Protein AF-A0A699WBD3-F1 (afdb_monomer)

Secondary structure (DSSP, 8-state):
-------------GGG--S-TTSPPPPHHHHHHHHHHHHHHHHHHHHS-SSHHHHTTSHHHHHHHHHHHHHHHHTT-----PPPTTS------------SSTT---

Foldseek 3Di:
DDDDPPPPPVDDPPVPDDDDPPDDDDDPVNVVVVVVVVVVVVVQVVQWDPDPVSLVVDPVSVVVVVVVVVVCVVVVVDDDDDDDPPDDDDDDDDGTGDQPDPVRDD

Organism: Tanacetum cinerariifolium (NCBI:txid118510)

Mean predicted aligned error: 12.37 Å

Radius of gyration: 28.91 Å; Cα contacts (8 Å, |Δi|>4): 32; chains: 1; bounding box: 60×39×88 Å

pLDDT: mean 83.25, std 12.83, range [40.72, 95.62]

Solvent-accessible surface area (backbone atoms only — not comparable to full-atom values): 7164 Å² total; per-residue (Å²): 136,85,85,82,78,80,74,81,66,90,70,75,61,75,90,73,56,88,71,65,90,85,59,78,89,76,52,73,64,57,54,48,52,53,49,53,49,54,51,51,54,54,49,49,66,69,71,42,42,93,42,74,69,58,29,68,74,37,67,72,47,42,51,51,52,50,52,54,52,50,48,35,51,76,68,67,76,56,81,97,68,80,84,66,80,99,56,89,79,82,81,82,81,89,81,64,72,77,67,78,45,98,85,65,46,116

Sequence (106 aa):
MPHHNSKWTKDHPMNNIIGQLYRPVSTQLQLHEQALFCYYDAFLTSVEPKTYKEALTQSCWIEAIQEELNEFERLEVWELIPRPDQVMVITLKWIYKVKLDELGGI

Structure (mmCIF, N/CA/C/O backbone):
data_AF-A0A699WBD3-F1
#
_entry.id   AF-A0A699WBD3-F1
#
loop_
_atom_site.group_PDB
_atom_site.id
_atom_site.type_symbol
_atom_site.label_atom_id
_atom_site.label_alt_id
_atom_site.label_comp_id
_atom_site.label_asym_id
_atom_site.label_entity_id
_atom_site.label_seq_id
_atom_site.pdbx_PDB_ins_code
_atom_site.Cartn_x
_atom_site.Cartn_y
_atom_site.Cartn_z
_atom_site.occupancy
_atom_site.B_iso_or_equiv
_atom_site.auth_seq_id
_atom_site.auth_comp_id
_atom_site.auth_asym_id
_atom_site.auth_atom_id
_atom_site.pdbx_PDB_model_num
ATOM 1 N N . MET A 1 1 ? 39.430 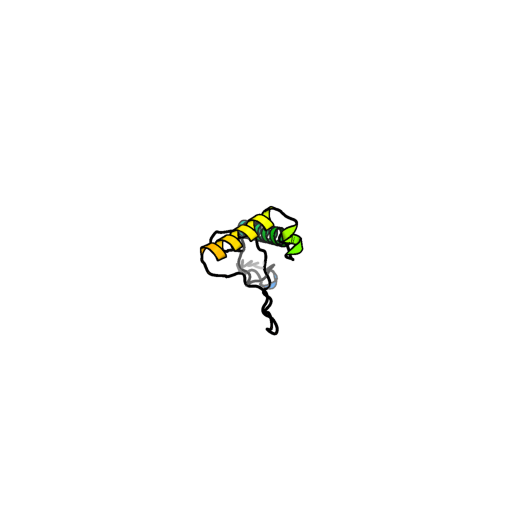-31.897 -67.600 1.00 40.72 1 MET A N 1
ATOM 2 C CA . MET A 1 1 ? 38.894 -30.622 -67.080 1.00 40.72 1 MET A CA 1
ATOM 3 C C . MET A 1 1 ? 37.597 -30.931 -66.337 1.00 40.72 1 MET A C 1
ATOM 5 O O . MET A 1 1 ? 36.636 -31.281 -67.011 1.00 40.72 1 MET A O 1
ATOM 9 N N . PRO A 1 2 ? 37.552 -30.935 -64.993 1.00 43.78 2 PRO A N 1
ATOM 10 C CA . PRO A 1 2 ? 36.311 -31.189 -64.272 1.00 43.78 2 PRO A CA 1
ATOM 11 C C . PRO A 1 2 ? 35.539 -29.877 -64.086 1.00 43.78 2 PRO A C 1
ATOM 13 O O . PRO A 1 2 ? 36.056 -28.907 -63.535 1.00 43.78 2 PRO A O 1
ATO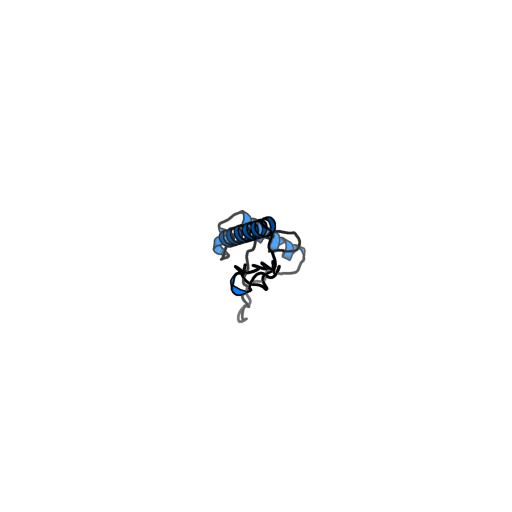M 16 N N . HIS A 1 3 ? 34.301 -29.845 -64.574 1.00 51.41 3 HIS A N 1
ATOM 17 C CA . HIS A 1 3 ? 33.386 -28.721 -64.404 1.00 51.41 3 HIS A CA 1
ATOM 18 C C . HIS A 1 3 ? 32.891 -28.665 -62.954 1.00 51.41 3 HIS A C 1
ATOM 20 O O . HIS A 1 3 ? 32.076 -29.486 -62.535 1.00 51.41 3 HIS A O 1
ATOM 26 N N . HIS A 1 4 ? 33.373 -27.689 -62.185 1.00 53.78 4 HIS A N 1
ATOM 27 C CA . HIS A 1 4 ? 32.891 -27.427 -60.833 1.00 53.78 4 HIS A CA 1
ATOM 28 C C . HIS A 1 4 ? 31.630 -26.552 -60.905 1.00 53.78 4 HIS A C 1
ATOM 30 O O . HIS A 1 4 ? 31.699 -25.327 -60.896 1.00 53.78 4 HIS A O 1
ATOM 36 N N . ASN A 1 5 ? 30.461 -27.183 -61.011 1.00 53.62 5 ASN A N 1
ATOM 37 C CA . ASN A 1 5 ? 29.175 -26.497 -60.877 1.00 53.62 5 ASN A CA 1
ATOM 38 C C . ASN A 1 5 ? 28.912 -26.219 -59.389 1.00 53.62 5 ASN A C 1
ATOM 40 O O . ASN A 1 5 ? 28.271 -27.024 -58.710 1.00 53.62 5 ASN A O 1
ATOM 44 N N . SER A 1 6 ? 29.390 -25.088 -58.863 1.00 58.84 6 SER A N 1
ATOM 45 C CA . SER A 1 6 ? 28.909 -24.578 -57.573 1.00 58.84 6 SER A CA 1
ATOM 46 C C . SER A 1 6 ? 27.501 -24.012 -57.761 1.00 58.84 6 SER A C 1
ATOM 48 O O . SER A 1 6 ? 27.279 -22.821 -57.970 1.00 58.84 6 SER A O 1
ATOM 50 N N . LYS A 1 7 ? 26.512 -24.909 -57.722 1.00 57.09 7 LYS A N 1
ATOM 51 C CA . LYS A 1 7 ? 25.117 -24.522 -57.537 1.00 57.09 7 LYS A CA 1
ATOM 52 C C . LYS A 1 7 ? 25.023 -23.864 -56.165 1.00 57.09 7 LYS A C 1
ATOM 54 O O . LYS A 1 7 ? 25.085 -24.549 -55.151 1.00 57.09 7 LYS A O 1
ATOM 59 N N . TRP A 1 8 ? 24.898 -22.544 -56.137 1.00 56.28 8 TRP A N 1
ATOM 60 C CA . TRP A 1 8 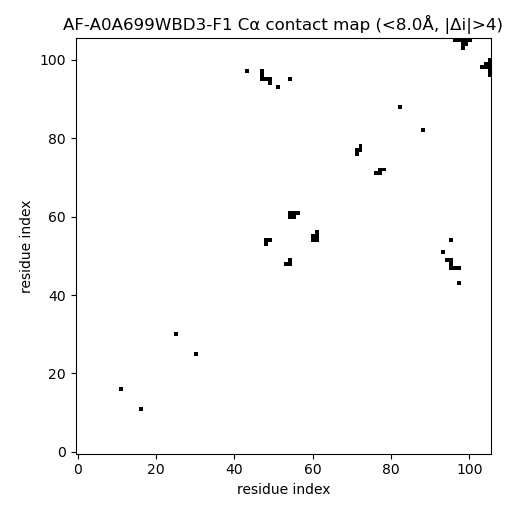? 24.472 -21.819 -54.948 1.00 56.28 8 TRP A CA 1
ATOM 61 C C . TRP A 1 8 ? 23.024 -22.222 -54.649 1.00 56.28 8 TRP A C 1
ATOM 63 O O . TRP A 1 8 ? 22.079 -21.588 -55.117 1.00 56.28 8 TRP A O 1
ATOM 73 N N . THR A 1 9 ? 22.832 -23.327 -53.934 1.00 61.00 9 THR A N 1
ATOM 74 C CA . THR A 1 9 ? 21.554 -23.625 -53.291 1.00 61.00 9 THR A CA 1
ATOM 75 C C . THR A 1 9 ? 21.367 -22.572 -52.209 1.00 61.00 9 THR A C 1
ATOM 77 O O . THR A 1 9 ? 22.174 -22.483 -51.288 1.00 61.00 9 THR A O 1
ATOM 80 N N . LYS A 1 10 ? 20.334 -21.733 -52.352 1.00 60.69 10 LYS A N 1
ATOM 81 C CA . LYS A 1 10 ? 19.965 -20.685 -51.381 1.00 60.69 10 LYS A CA 1
ATOM 82 C C . LYS A 1 10 ? 19.563 -21.252 -50.011 1.00 60.69 10 LYS A C 1
ATOM 84 O O . LYS A 1 10 ? 19.304 -20.490 -49.086 1.00 60.69 10 LYS A O 1
ATOM 89 N N . ASP A 1 11 ? 19.506 -22.572 -49.894 1.00 68.75 11 ASP A N 1
ATOM 90 C CA . ASP A 1 11 ? 19.069 -23.282 -48.710 1.00 68.75 11 ASP A CA 1
ATOM 91 C C . ASP A 1 11 ? 20.228 -23.409 -47.717 1.00 68.75 11 ASP A C 1
ATOM 93 O O . ASP A 1 11 ? 21.215 -24.113 -47.949 1.00 68.75 11 ASP A O 1
ATOM 97 N N . HIS A 1 12 ? 20.104 -22.712 -46.590 1.00 67.62 12 HIS A N 1
ATOM 98 C CA . HIS A 1 12 ? 20.981 -22.929 -45.449 1.00 67.62 12 HIS A CA 1
ATOM 99 C C . HIS A 1 12 ? 20.656 -24.295 -44.819 1.00 67.62 12 HIS A C 1
ATOM 101 O O . HIS A 1 12 ? 19.487 -24.572 -44.541 1.00 67.62 12 HIS A O 1
ATOM 107 N N . PRO A 1 13 ? 21.653 -25.167 -44.575 1.00 81.62 13 PRO A N 1
ATOM 108 C CA . PRO A 1 13 ? 21.407 -26.452 -43.932 1.00 81.62 13 PRO A CA 1
ATOM 109 C C . PRO A 1 13 ? 20.870 -26.234 -42.514 1.00 81.62 13 PRO A C 1
ATOM 111 O O . PRO A 1 13 ? 21.412 -25.429 -41.757 1.00 81.62 13 PRO A O 1
ATOM 114 N N . MET A 1 14 ? 19.824 -26.983 -42.150 1.00 76.44 14 MET A N 1
ATOM 115 C CA . MET A 1 14 ? 19.096 -26.824 -40.882 1.00 76.44 14 MET A CA 1
ATOM 116 C C . MET A 1 14 ? 20.018 -26.904 -39.652 1.00 76.44 14 MET A C 1
ATOM 118 O O . MET A 1 14 ? 19.817 -26.205 -38.665 1.00 76.44 14 MET A O 1
ATOM 122 N N . ASN A 1 15 ? 21.081 -27.705 -39.750 1.00 80.25 15 ASN A N 1
ATOM 123 C CA . ASN A 1 15 ? 22.085 -27.915 -38.705 1.00 80.25 15 ASN A CA 1
ATOM 124 C C . ASN A 1 15 ? 22.910 -26.653 -38.390 1.00 80.25 15 ASN A C 1
ATOM 126 O O . ASN A 1 15 ? 23.529 -26.583 -37.333 1.00 80.25 15 ASN A O 1
ATOM 130 N N . ASN A 1 16 ? 22.936 -25.673 -39.300 1.00 80.00 16 ASN A N 1
ATOM 131 C CA . ASN A 1 16 ? 23.696 -24.431 -39.145 1.00 80.00 16 ASN A CA 1
ATOM 132 C C . ASN A 1 16 ? 22.843 -23.287 -38.580 1.00 80.00 16 ASN A C 1
ATOM 134 O O . ASN A 1 16 ? 23.342 -22.171 -38.429 1.00 80.00 16 ASN A O 1
ATOM 138 N N . ILE A 1 17 ? 21.559 -23.527 -38.298 1.00 80.56 17 ILE A N 1
ATOM 139 C CA . ILE A 1 17 ? 20.670 -22.499 -37.767 1.00 80.56 17 ILE A CA 1
ATOM 140 C C . ILE A 1 17 ? 20.937 -22.352 -36.268 1.00 80.56 17 ILE A C 1
ATOM 142 O O . ILE A 1 17 ? 20.636 -23.234 -35.466 1.00 80.56 17 ILE A O 1
ATOM 146 N N . ILE A 1 18 ? 21.533 -21.219 -35.894 1.00 79.88 18 ILE A N 1
ATOM 147 C CA . ILE A 1 18 ? 21.809 -20.867 -34.501 1.00 79.88 18 ILE A CA 1
ATOM 148 C C . ILE A 1 18 ? 20.529 -20.279 -33.903 1.00 79.88 18 ILE A C 1
ATOM 150 O O . ILE A 1 18 ? 20.188 -19.125 -34.154 1.00 79.88 18 ILE A O 1
ATOM 154 N N . GLY A 1 19 ? 19.819 -21.081 -33.112 1.00 78.88 19 GLY A N 1
ATOM 155 C CA . GLY A 1 19 ? 18.610 -20.667 -32.401 1.00 78.88 19 GLY A CA 1
ATOM 156 C C . GLY A 1 19 ? 17.405 -21.563 -32.678 1.00 78.88 19 GLY A C 1
ATOM 157 O O . GLY A 1 19 ? 17.454 -22.500 -33.468 1.00 78.88 19 GLY A O 1
ATOM 158 N N . GLN A 1 20 ? 16.302 -21.291 -31.986 1.00 83.06 20 GLN A N 1
ATOM 159 C CA . GLN A 1 20 ? 15.062 -22.045 -32.150 1.00 83.06 20 GLN A CA 1
ATOM 160 C C . GLN A 1 20 ? 14.300 -21.565 -33.390 1.00 83.06 20 GLN A C 1
ATOM 162 O O . GLN A 1 20 ? 13.913 -20.402 -33.454 1.00 83.06 20 GLN A O 1
ATOM 167 N N . LEU A 1 21 ? 14.013 -22.479 -34.325 1.00 79.00 21 LEU A N 1
ATOM 168 C CA . LEU A 1 21 ? 13.279 -22.194 -35.572 1.00 79.00 21 LEU A CA 1
ATOM 169 C C . LEU A 1 21 ? 11.883 -21.606 -35.350 1.00 79.00 21 LEU A C 1
ATOM 171 O O . LEU A 1 21 ? 11.383 -20.859 -36.183 1.00 79.00 21 LEU A O 1
ATOM 175 N N . TYR A 1 22 ? 11.257 -21.956 -34.229 1.00 84.50 22 TYR A N 1
ATOM 176 C CA . TYR A 1 22 ? 9.906 -21.525 -33.881 1.00 84.50 22 TYR A CA 1
ATOM 177 C C . TYR A 1 22 ? 9.879 -20.240 -33.049 1.00 84.50 22 TYR A C 1
ATOM 179 O O . TYR A 1 22 ? 8.799 -19.760 -32.710 1.00 84.50 22 TYR A O 1
ATOM 187 N N . ARG A 1 23 ? 11.044 -19.687 -32.678 1.00 81.19 23 ARG A N 1
ATOM 188 C CA . ARG A 1 23 ? 11.094 -18.461 -31.884 1.00 81.19 23 ARG A CA 1
ATOM 189 C C . ARG A 1 23 ? 10.870 -17.262 -32.811 1.00 81.19 23 ARG A C 1
ATOM 191 O O . ARG A 1 23 ? 11.604 -17.122 -33.788 1.00 81.19 23 ARG A O 1
ATOM 198 N N . PRO A 1 24 ? 9.884 -16.395 -32.529 1.00 78.88 24 PRO A N 1
ATOM 199 C CA . PRO A 1 24 ? 9.683 -15.189 -33.319 1.00 78.88 24 PRO A CA 1
ATOM 200 C C . PRO A 1 24 ? 10.913 -14.278 -33.227 1.00 78.88 24 PRO A C 1
ATOM 202 O O . PRO A 1 24 ? 11.652 -14.298 -32.240 1.00 78.88 24 PRO A O 1
ATOM 205 N N . VAL A 1 25 ? 11.127 -13.463 -34.260 1.00 80.44 25 VAL A N 1
ATOM 206 C CA . VAL A 1 25 ? 12.190 -12.453 -34.264 1.00 80.44 25 VAL A CA 1
ATOM 207 C C . VAL A 1 25 ? 11.807 -11.344 -33.286 1.00 80.44 25 VAL A C 1
ATOM 209 O O . VAL A 1 25 ? 10.798 -10.673 -33.481 1.00 80.44 25 VAL A O 1
ATOM 212 N N . SER A 1 26 ? 12.618 -11.140 -32.249 1.00 83.62 26 SER A N 1
ATOM 213 C CA . SER A 1 26 ? 12.508 -9.976 -31.366 1.00 83.62 26 SER A CA 1
ATOM 214 C C . SER A 1 26 ? 13.431 -8.867 -31.850 1.00 83.62 26 SER A C 1
ATOM 216 O O . SER A 1 26 ? 14.581 -9.120 -32.218 1.00 83.62 26 SER A O 1
ATOM 218 N N . THR A 1 27 ? 12.950 -7.627 -31.836 1.00 88.38 27 THR A N 1
ATOM 219 C CA . THR A 1 27 ? 13.797 -6.461 -32.109 1.00 88.38 27 THR A CA 1
ATOM 220 C C . THR A 1 27 ? 14.606 -6.090 -30.863 1.00 88.38 27 THR A C 1
ATOM 222 O O . THR A 1 27 ? 14.228 -6.424 -29.739 1.00 88.38 27 THR A O 1
ATOM 225 N N . GLN A 1 28 ? 15.727 -5.381 -31.039 1.00 86.81 28 GLN A N 1
ATOM 226 C CA . GLN A 1 28 ? 16.498 -4.865 -29.898 1.00 86.81 28 GLN A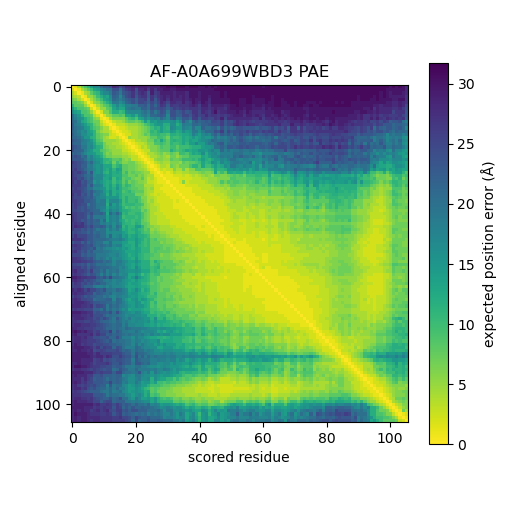 CA 1
ATOM 227 C C . GLN A 1 28 ? 15.643 -3.964 -28.995 1.00 86.81 28 GLN A C 1
ATOM 229 O O . GLN A 1 28 ? 15.758 -4.046 -27.777 1.00 86.81 28 GLN A O 1
ATOM 234 N N . LEU A 1 29 ? 14.753 -3.163 -29.594 1.00 87.88 29 LEU A N 1
ATOM 235 C CA . LEU A 1 29 ? 13.816 -2.309 -28.866 1.00 87.88 29 LEU A CA 1
ATOM 236 C C . LEU A 1 29 ? 12.881 -3.134 -27.973 1.00 87.88 29 LEU A C 1
ATOM 238 O O . LEU A 1 29 ? 12.798 -2.864 -26.783 1.00 87.88 29 LEU A O 1
ATOM 242 N N . GLN A 1 30 ? 12.267 -4.191 -28.511 1.00 86.38 30 GLN A N 1
ATOM 243 C CA . GLN A 1 30 ? 11.357 -5.050 -27.748 1.00 86.38 30 GLN A CA 1
ATOM 244 C C . GLN A 1 30 ? 12.054 -5.717 -26.552 1.00 86.38 30 GLN A C 1
ATOM 246 O O . GLN A 1 30 ? 11.487 -5.819 -25.467 1.00 86.38 30 GLN A O 1
ATOM 251 N N . LEU A 1 31 ? 13.298 -6.174 -26.733 1.00 87.12 31 LEU A N 1
ATOM 252 C CA . LEU A 1 31 ? 14.079 -6.752 -25.637 1.00 87.12 31 LEU A CA 1
ATOM 253 C C . LEU A 1 31 ? 14.430 -5.705 -24.574 1.00 87.12 31 LEU A C 1
ATOM 255 O O . LEU A 1 31 ? 14.417 -6.020 -23.386 1.00 87.12 31 LEU A O 1
ATOM 259 N N . HIS A 1 32 ? 14.738 -4.477 -24.994 1.00 87.62 32 HIS A N 1
ATOM 260 C CA . HIS A 1 32 ? 15.029 -3.375 -24.084 1.00 87.62 32 HIS A CA 1
ATOM 261 C C . HIS A 1 32 ? 13.797 -2.970 -23.266 1.00 87.62 32 HIS A C 1
ATOM 263 O O . HIS A 1 32 ? 13.892 -2.874 -22.046 1.00 87.62 32 HIS A O 1
ATOM 269 N N . GLU A 1 33 ? 12.641 -2.813 -23.910 1.00 88.56 33 GLU A N 1
ATOM 270 C CA . GLU A 1 33 ? 11.366 -2.522 -23.243 1.00 88.56 33 GLU A CA 1
ATOM 271 C C . GLU A 1 33 ? 10.991 -3.623 -22.246 1.00 88.56 33 GLU A C 1
ATOM 273 O O . GLU A 1 33 ? 10.670 -3.331 -21.095 1.00 88.56 33 GLU A O 1
ATOM 278 N N . GLN A 1 34 ? 11.122 -4.894 -22.639 1.00 89.06 34 GLN A N 1
ATOM 279 C CA . GLN A 1 34 ? 10.867 -6.018 -21.738 1.00 89.06 34 GLN A CA 1
ATOM 280 C C . GLN A 1 34 ? 11.816 -6.017 -20.532 1.00 89.06 34 GLN A C 1
ATOM 282 O O . GLN A 1 34 ? 11.391 -6.304 -19.415 1.00 89.06 34 GLN A O 1
ATOM 287 N N . ALA A 1 35 ? 13.097 -5.702 -20.741 1.00 90.44 35 ALA A N 1
ATOM 288 C CA . ALA A 1 35 ? 14.072 -5.625 -19.658 1.00 90.44 35 ALA A CA 1
ATOM 289 C C . ALA A 1 35 ? 13.767 -4.470 -18.692 1.00 90.44 35 ALA A C 1
ATOM 291 O O . ALA A 1 35 ? 13.855 -4.658 -17.479 1.00 90.44 35 ALA A O 1
ATOM 292 N N . LEU A 1 36 ? 13.377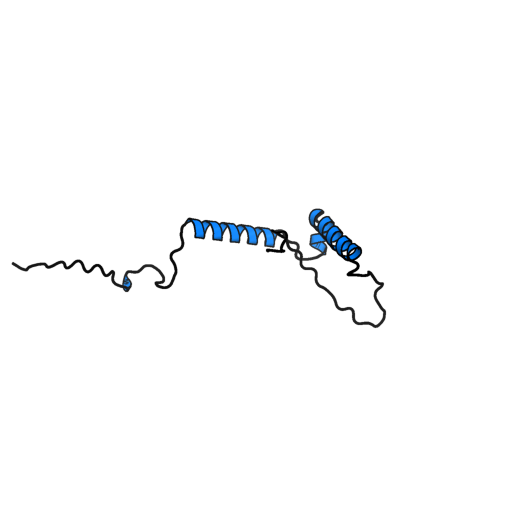 -3.303 -19.217 1.00 90.38 36 LEU A N 1
ATOM 293 C CA . LEU A 1 36 ? 12.951 -2.157 -18.412 1.00 90.38 36 LEU A CA 1
ATOM 294 C C . LEU A 1 36 ? 11.712 -2.489 -17.582 1.00 90.38 36 LEU A C 1
ATOM 296 O O . LEU A 1 36 ? 11.697 -2.212 -16.384 1.00 90.38 36 LEU A O 1
ATOM 300 N N . PHE A 1 37 ? 10.716 -3.129 -18.195 1.00 89.31 37 PHE A N 1
ATOM 301 C CA . PHE A 1 37 ? 9.513 -3.573 -17.499 1.00 89.31 37 PHE A CA 1
ATOM 302 C C . PHE A 1 37 ? 9.853 -4.527 -16.345 1.00 89.31 37 PHE A C 1
ATOM 304 O O . PHE A 1 37 ? 9.471 -4.269 -15.208 1.00 89.31 37 PHE A O 1
ATOM 311 N N . CYS A 1 38 ? 10.648 -5.573 -16.601 1.00 90.12 38 CYS A N 1
ATOM 312 C CA . CYS A 1 38 ? 11.058 -6.520 -15.559 1.00 90.12 38 CYS A CA 1
ATOM 313 C C . CYS A 1 38 ? 11.852 -5.851 -14.427 1.00 90.12 38 CYS A C 1
ATOM 315 O O . CYS A 1 38 ? 11.705 -6.225 -13.267 1.00 90.12 38 CYS A O 1
ATOM 317 N N . TYR A 1 39 ? 12.717 -4.884 -14.750 1.00 92.81 39 TYR A N 1
ATOM 318 C CA . TYR A 1 39 ? 13.463 -4.135 -13.740 1.00 92.81 39 TYR A CA 1
ATOM 319 C C . TYR A 1 39 ? 12.528 -3.312 -12.850 1.00 92.81 39 TYR A C 1
ATOM 321 O O . TYR A 1 39 ? 12.678 -3.313 -11.629 1.00 92.81 39 TYR A O 1
ATOM 329 N N . TYR A 1 40 ? 11.565 -2.626 -13.464 1.00 90.62 40 TYR A N 1
ATOM 330 C CA . TYR A 1 40 ? 10.605 -1.797 -12.750 1.00 90.62 40 TYR A CA 1
ATOM 331 C C . TYR A 1 40 ? 9.690 -2.634 -11.846 1.00 90.62 40 TYR A C 1
ATOM 333 O O . TYR A 1 40 ? 9.581 -2.334 -10.660 1.00 90.62 40 TYR A O 1
ATOM 341 N N . ASP A 1 41 ? 9.134 -3.732 -12.358 1.00 89.50 41 ASP A N 1
ATOM 342 C CA . ASP A 1 41 ? 8.325 -4.686 -11.585 1.00 89.50 41 ASP A CA 1
ATOM 343 C C . ASP A 1 41 ? 9.100 -5.273 -10.388 1.00 89.50 41 ASP A C 1
ATOM 345 O O . ASP A 1 41 ? 8.613 -5.288 -9.252 1.00 89.50 41 ASP A O 1
ATOM 349 N N . ALA A 1 42 ? 10.358 -5.674 -10.604 1.00 91.88 42 ALA A N 1
ATOM 350 C CA . ALA A 1 42 ? 11.222 -6.171 -9.535 1.00 91.88 42 ALA A CA 1
ATOM 351 C C . ALA A 1 42 ? 11.506 -5.100 -8.470 1.00 91.88 42 ALA A C 1
ATOM 353 O O . ALA A 1 42 ? 11.536 -5.406 -7.274 1.00 91.88 42 ALA A O 1
ATOM 354 N N . PHE A 1 43 ? 11.704 -3.847 -8.890 1.00 92.31 43 PHE A N 1
ATOM 355 C CA . PHE A 1 43 ? 11.881 -2.724 -7.976 1.00 92.31 43 PHE A CA 1
ATOM 356 C C . PHE A 1 43 ? 10.616 -2.475 -7.148 1.00 92.31 43 PHE A C 1
ATOM 358 O O . PHE A 1 43 ? 10.717 -2.417 -5.922 1.00 92.31 43 PHE A O 1
ATOM 365 N N . LEU A 1 44 ? 9.438 -2.400 -7.775 1.00 90.44 44 LEU A N 1
ATOM 366 C CA . LEU A 1 44 ? 8.163 -2.213 -7.073 1.00 90.44 44 LEU A CA 1
ATOM 367 C C . LEU A 1 44 ? 7.914 -3.319 -6.053 1.00 90.44 44 LEU A C 1
ATOM 369 O O . LEU A 1 44 ? 7.728 -3.038 -4.872 1.00 90.44 44 LEU A O 1
ATOM 373 N N . THR A 1 45 ? 8.059 -4.574 -6.471 1.00 89.31 45 THR A N 1
ATOM 374 C CA . THR A 1 45 ? 7.932 -5.741 -5.587 1.00 89.31 45 THR A CA 1
ATOM 375 C C . THR A 1 45 ? 8.897 -5.677 -4.392 1.00 89.31 45 THR A C 1
ATOM 377 O O . THR A 1 45 ? 8.628 -6.248 -3.332 1.00 89.31 45 THR A O 1
ATOM 380 N N . SER A 1 46 ? 10.044 -5.003 -4.539 1.00 90.56 46 SER A N 1
ATOM 381 C CA . SER A 1 46 ? 11.015 -4.838 -3.453 1.00 90.56 46 SER A CA 1
ATOM 382 C C . SER A 1 46 ? 10.649 -3.738 -2.452 1.00 90.56 46 SER A C 1
ATOM 384 O O . SER A 1 46 ? 11.031 -3.848 -1.286 1.00 90.56 46 SER A O 1
ATOM 386 N N . VAL A 1 47 ? 9.928 -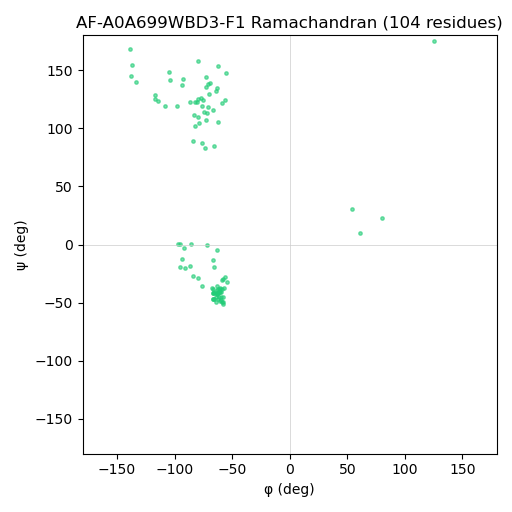2.699 -2.890 1.00 91.25 47 VAL A N 1
ATOM 387 C CA . VAL A 1 47 ? 9.522 -1.559 -2.047 1.00 91.25 47 VAL A CA 1
ATOM 388 C C . VAL A 1 47 ? 8.114 -1.715 -1.474 1.00 91.25 47 VAL A C 1
ATOM 390 O O . VAL A 1 47 ? 7.779 -1.068 -0.480 1.00 91.25 47 VAL A O 1
ATOM 393 N N . GLU A 1 48 ? 7.294 -2.580 -2.069 1.00 93.12 48 GLU A N 1
ATOM 394 C CA . GLU A 1 48 ? 5.970 -2.925 -1.565 1.00 93.12 48 GLU A CA 1
ATOM 395 C C . GLU A 1 48 ? 6.052 -3.630 -0.197 1.00 93.12 48 GLU A C 1
ATOM 397 O O . GLU A 1 48 ? 6.820 -4.584 -0.017 1.00 93.12 48 GLU A O 1
ATOM 402 N N . PRO A 1 49 ? 5.248 -3.196 0.791 1.00 94.50 49 PRO A N 1
ATOM 403 C CA . PRO A 1 49 ? 5.257 -3.791 2.113 1.00 94.50 49 PRO A CA 1
ATOM 404 C C . PRO A 1 49 ? 4.593 -5.167 2.077 1.00 94.50 49 PRO A C 1
ATOM 406 O O . PRO A 1 49 ? 3.506 -5.365 1.529 1.00 94.50 49 PRO A O 1
ATOM 409 N N . LYS A 1 50 ? 5.220 -6.139 2.737 1.00 92.06 50 LYS A N 1
ATOM 410 C CA . LYS A 1 50 ? 4.713 -7.521 2.800 1.00 92.06 50 LYS A CA 1
ATOM 411 C C . LYS A 1 50 ? 3.726 -7.718 3.939 1.00 92.06 50 LYS A C 1
ATOM 413 O O . LYS A 1 50 ? 2.987 -8.707 3.967 1.00 92.06 50 LYS A O 1
ATOM 418 N N . THR A 1 51 ? 3.735 -6.804 4.908 1.00 92.38 51 THR A N 1
ATOM 419 C CA . THR A 1 51 ? 2.887 -6.859 6.096 1.00 92.38 51 THR A CA 1
ATOM 420 C C . THR A 1 51 ? 2.296 -5.495 6.420 1.00 92.38 51 THR A C 1
ATOM 422 O O . THR A 1 51 ? 2.898 -4.461 6.143 1.00 92.38 51 THR A O 1
ATOM 425 N N . TYR A 1 52 ? 1.148 -5.491 7.104 1.00 90.62 52 TYR A N 1
ATOM 426 C CA . TYR A 1 52 ? 0.538 -4.248 7.581 1.00 90.62 52 TYR A CA 1
ATOM 427 C C . TYR A 1 52 ? 1.470 -3.470 8.521 1.00 90.62 52 TYR A C 1
ATOM 429 O O . TYR A 1 52 ? 1.449 -2.249 8.542 1.00 90.62 52 TYR A O 1
ATOM 437 N N . LYS A 1 53 ? 2.329 -4.167 9.278 1.00 93.88 53 LYS A N 1
ATOM 438 C CA . LYS A 1 53 ? 3.297 -3.524 10.174 1.00 93.88 53 LYS A CA 1
ATOM 439 C C . LYS A 1 53 ? 4.339 -2.729 9.397 1.00 93.88 53 LYS A C 1
ATOM 441 O O . LYS A 1 53 ? 4.656 -1.629 9.815 1.00 93.88 53 LYS A O 1
ATOM 446 N N . GLU A 1 54 ? 4.843 -3.274 8.289 1.00 93.88 54 GLU A N 1
ATOM 447 C CA . GLU A 1 54 ? 5.774 -2.574 7.390 1.00 93.88 54 GLU A CA 1
ATOM 448 C C . GLU A 1 54 ? 5.101 -1.402 6.672 1.00 93.88 54 GLU A C 1
ATOM 450 O O . GLU A 1 54 ? 5.720 -0.360 6.497 1.00 93.88 54 GLU A O 1
ATOM 455 N N . ALA A 1 55 ? 3.830 -1.543 6.288 1.00 93.50 55 ALA A N 1
ATOM 456 C CA . ALA A 1 55 ? 3.069 -0.437 5.712 1.00 93.50 55 ALA A CA 1
ATOM 457 C C . ALA A 1 55 ? 2.914 0.716 6.723 1.00 93.50 55 ALA A C 1
ATOM 459 O O . ALA A 1 55 ? 3.128 1.876 6.389 1.00 93.50 55 ALA A O 1
ATOM 460 N N . LEU A 1 56 ? 2.640 0.400 7.993 1.00 94.50 56 LEU A N 1
ATOM 461 C CA . LEU A 1 56 ? 2.480 1.386 9.068 1.00 94.50 56 LEU A CA 1
ATOM 462 C C . LEU A 1 56 ? 3.785 2.070 9.522 1.00 94.50 56 LEU A C 1
ATOM 464 O O . LEU A 1 56 ? 3.734 2.907 10.422 1.00 94.50 56 LEU A O 1
ATOM 468 N N . THR A 1 57 ? 4.950 1.745 8.951 1.00 95.62 57 THR A N 1
ATOM 469 C CA . THR A 1 57 ? 6.190 2.502 9.218 1.00 95.62 57 THR A CA 1
ATOM 470 C C . THR A 1 57 ? 6.452 3.609 8.200 1.00 95.62 57 THR A C 1
ATOM 472 O O . THR A 1 57 ? 7.321 4.450 8.434 1.00 95.62 57 THR A O 1
ATOM 475 N N . GLN A 1 58 ? 5.725 3.625 7.083 1.00 94.06 58 GLN A N 1
ATOM 476 C CA . GLN A 1 58 ? 5.951 4.530 5.960 1.00 94.06 58 GLN A CA 1
ATOM 477 C C . GLN A 1 58 ? 4.740 5.444 5.771 1.00 94.06 58 GLN A C 1
ATOM 479 O O . GLN A 1 58 ? 3.620 4.969 5.599 1.00 94.06 58 GLN A O 1
ATOM 484 N N . SER A 1 59 ? 4.959 6.761 5.770 1.00 94.81 59 SER A N 1
ATOM 485 C CA . SER A 1 59 ? 3.869 7.744 5.709 1.00 94.81 59 SER A CA 1
ATOM 486 C C . SER A 1 59 ? 3.006 7.603 4.456 1.00 94.81 59 SER A C 1
ATOM 488 O O . SER A 1 59 ? 1.788 7.623 4.573 1.00 94.81 59 SER A O 1
ATOM 490 N N . CYS A 1 60 ? 3.613 7.359 3.289 1.00 92.25 60 CYS A N 1
ATOM 491 C CA . CYS A 1 60 ? 2.882 7.191 2.029 1.00 92.25 60 CYS A CA 1
ATOM 492 C C . CYS A 1 60 ? 1.864 6.040 2.081 1.00 92.25 60 CYS A C 1
ATOM 494 O O . CYS A 1 60 ? 0.759 6.160 1.563 1.00 92.25 60 CYS A O 1
ATOM 496 N N . TRP A 1 61 ? 2.213 4.933 2.740 1.00 93.62 61 TRP A N 1
ATOM 497 C CA . TRP A 1 61 ? 1.320 3.789 2.893 1.00 93.62 61 TRP A CA 1
ATOM 498 C C . TRP A 1 61 ? 0.238 4.045 3.941 1.00 93.62 61 TRP A C 1
ATOM 500 O O . TRP A 1 61 ? -0.891 3.602 3.755 1.00 93.62 61 TRP A O 1
ATOM 510 N N . ILE A 1 62 ? 0.550 4.767 5.021 1.00 94.44 62 ILE A N 1
ATOM 511 C CA . ILE A 1 62 ? -0.448 5.174 6.023 1.00 94.44 62 ILE A CA 1
ATOM 512 C C . ILE A 1 62 ? -1.497 6.089 5.387 1.00 94.44 62 ILE A C 1
ATOM 514 O O . ILE A 1 62 ? -2.690 5.862 5.571 1.00 94.44 62 ILE A O 1
ATOM 518 N N . GLU A 1 63 ? -1.051 7.089 4.626 1.00 94.56 63 GLU A N 1
ATOM 519 C CA . GLU A 1 63 ? -1.920 8.016 3.896 1.00 94.56 63 GLU A CA 1
ATOM 520 C C . GLU A 1 63 ? -2.821 7.253 2.919 1.00 94.56 63 GLU A C 1
ATOM 522 O O . GLU A 1 63 ? -4.040 7.378 3.002 1.00 94.56 63 GLU A O 1
ATOM 527 N N . ALA A 1 64 ? -2.251 6.363 2.099 1.00 92.38 64 ALA A N 1
ATOM 528 C CA . ALA A 1 64 ? -3.017 5.550 1.154 1.00 92.38 64 ALA A CA 1
ATOM 529 C C . ALA A 1 64 ? -4.046 4.624 1.835 1.00 92.38 64 ALA A C 1
ATOM 531 O O . ALA A 1 64 ? -5.173 4.490 1.362 1.00 92.38 64 ALA A O 1
ATOM 532 N N . ILE A 1 65 ? -3.690 3.988 2.961 1.00 92.00 65 ILE A N 1
ATOM 533 C CA . ILE A 1 65 ? -4.631 3.161 3.737 1.00 92.00 65 ILE A CA 1
ATOM 534 C C . ILE A 1 65 ? -5.772 4.025 4.280 1.00 92.00 65 ILE A C 1
ATOM 536 O O . ILE A 1 65 ? -6.927 3.605 4.239 1.00 92.00 65 ILE A O 1
ATOM 540 N N . GLN A 1 66 ? -5.464 5.217 4.792 1.00 93.38 66 GLN A N 1
ATOM 541 C CA . GLN A 1 66 ? -6.478 6.117 5.327 1.00 93.38 66 GLN A CA 1
ATOM 542 C C . GLN A 1 66 ? -7.417 6.626 4.228 1.00 93.38 66 GLN A C 1
ATOM 544 O O . GLN A 1 66 ? -8.624 6.668 4.446 1.00 93.38 66 GLN A O 1
ATOM 549 N N . GLU A 1 67 ? -6.889 6.976 3.054 1.00 93.00 67 GLU A N 1
ATOM 550 C CA . GLU A 1 67 ? -7.691 7.378 1.895 1.00 93.00 67 GLU A CA 1
ATOM 551 C C . GLU A 1 67 ? -8.655 6.271 1.455 1.00 93.00 67 GLU A C 1
ATOM 553 O O . GLU A 1 67 ? -9.850 6.530 1.314 1.00 93.00 67 GLU A O 1
ATOM 558 N N . GLU A 1 68 ? -8.176 5.031 1.318 1.00 91.06 68 GLU A N 1
ATOM 559 C CA . GLU A 1 68 ? -9.018 3.888 0.935 1.00 91.06 68 GLU A CA 1
ATOM 560 C C . GLU A 1 68 ? -10.101 3.597 1.996 1.00 91.06 68 GLU A C 1
ATOM 562 O O . GLU A 1 68 ? -11.265 3.383 1.657 1.00 91.06 68 GLU A O 1
ATOM 567 N N . LEU A 1 69 ? -9.756 3.638 3.291 1.00 91.44 69 LEU A N 1
ATOM 568 C CA . LEU A 1 69 ? -10.731 3.454 4.375 1.00 91.44 69 LEU A CA 1
ATOM 569 C C . LEU A 1 69 ? -11.796 4.559 4.389 1.00 91.44 69 LEU A C 1
ATOM 571 O O . LEU A 1 69 ? -12.979 4.262 4.556 1.00 91.44 69 LEU A O 1
ATOM 575 N N . ASN A 1 70 ? -11.388 5.814 4.182 1.00 92.38 70 ASN A N 1
ATOM 576 C CA . ASN A 1 70 ? -12.312 6.944 4.090 1.00 92.38 70 ASN A CA 1
ATOM 577 C C . ASN A 1 70 ? -13.256 6.793 2.887 1.00 92.38 70 ASN A C 1
ATOM 579 O O . ASN A 1 70 ? -14.425 7.167 2.970 1.00 92.38 70 ASN A O 1
ATOM 583 N N . GLU A 1 71 ? -12.773 6.241 1.772 1.00 92.69 71 GLU A N 1
ATOM 584 C CA . GLU A 1 71 ? -13.608 5.970 0.602 1.00 92.69 71 GLU A CA 1
ATOM 585 C C . GLU A 1 71 ? -14.669 4.902 0.899 1.00 92.69 71 GLU A C 1
ATOM 587 O O . GLU A 1 71 ? -15.827 5.072 0.521 1.00 92.69 71 GLU A O 1
ATOM 592 N N . PHE A 1 72 ? -14.322 3.835 1.628 1.00 91.50 72 PHE A N 1
ATOM 593 C CA . PHE A 1 72 ? -15.304 2.825 2.042 1.00 91.50 72 PHE A CA 1
ATOM 594 C C . PHE A 1 72 ? -16.391 3.384 2.955 1.00 91.50 72 PHE A C 1
ATOM 596 O O . PHE A 1 72 ? -17.552 2.996 2.807 1.00 91.50 72 PHE A O 1
ATOM 603 N N . GLU A 1 73 ? -16.029 4.292 3.862 1.00 91.06 73 GLU A N 1
ATOM 604 C CA . GLU A 1 73 ? -16.990 5.001 4.708 1.00 91.06 73 GLU A CA 1
ATOM 605 C C . GLU A 1 73 ? -17.876 5.930 3.867 1.00 91.06 73 GLU A C 1
ATOM 607 O O . GLU A 1 73 ? -19.099 5.882 3.978 1.00 91.06 73 GLU A O 1
ATOM 612 N N . ARG A 1 74 ? -17.281 6.714 2.956 1.00 93.62 74 ARG A N 1
ATOM 613 C CA . ARG A 1 74 ? -18.013 7.625 2.060 1.00 93.62 74 ARG A CA 1
ATOM 614 C C . ARG A 1 74 ? -19.001 6.898 1.151 1.00 93.62 74 ARG A C 1
ATOM 616 O O . ARG A 1 74 ? -20.064 7.438 0.853 1.00 93.62 74 ARG A O 1
ATOM 623 N N . LEU A 1 75 ? -18.633 5.711 0.678 1.00 95.56 75 LEU A N 1
ATOM 624 C CA . LEU A 1 75 ? -19.473 4.874 -0.177 1.00 95.56 75 LEU A CA 1
ATOM 625 C C . LEU A 1 75 ? -20.433 3.974 0.617 1.00 95.56 75 LEU A C 1
ATOM 627 O O . LEU A 1 75 ? -21.174 3.213 -0.003 1.00 95.56 75 LEU A O 1
ATOM 631 N N . GLU A 1 76 ? -20.415 4.037 1.954 1.00 92.81 76 GLU A N 1
ATOM 632 C CA . GLU A 1 76 ? -21.250 3.223 2.851 1.00 92.81 76 GLU A CA 1
ATOM 633 C C . GLU A 1 76 ? -21.123 1.707 2.590 1.00 92.81 76 GLU A C 1
ATOM 635 O O . GLU A 1 76 ? -22.063 0.935 2.784 1.00 92.81 76 GLU A O 1
ATOM 640 N N . VAL A 1 77 ? -19.952 1.250 2.130 1.00 93.81 77 VAL A N 1
ATOM 641 C CA . VAL A 1 77 ? -19.730 -0.168 1.784 1.00 93.81 77 VAL A CA 1
ATOM 642 C C . VAL A 1 77 ? -19.366 -0.985 3.029 1.00 93.81 77 VAL A C 1
ATOM 644 O O . VAL A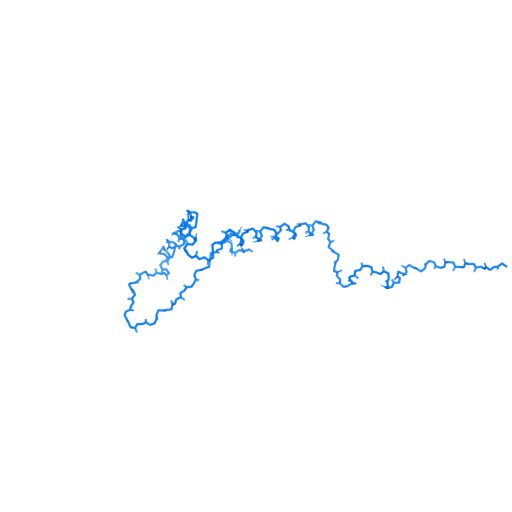 1 77 ? -19.586 -2.196 3.058 1.00 93.81 77 VAL A O 1
ATOM 647 N N . TRP A 1 78 ? -18.774 -0.347 4.046 1.00 88.25 78 TRP A N 1
ATOM 648 C CA . TRP A 1 78 ? -18.292 -0.996 5.268 1.00 88.25 78 TRP A CA 1
ATOM 649 C C . TRP A 1 78 ? -18.724 -0.218 6.512 1.00 88.25 78 TRP A C 1
ATOM 651 O O . TRP A 1 78 ? -18.633 1.005 6.551 1.00 88.25 78 TRP A O 1
ATOM 661 N N . GLU A 1 79 ? -19.112 -0.946 7.560 1.00 86.12 79 GLU A N 1
ATOM 662 C CA . GLU A 1 79 ? -19.356 -0.405 8.899 1.00 86.12 79 GLU A CA 1
ATOM 663 C C . GLU A 1 79 ? -18.367 -1.037 9.887 1.00 86.12 79 GLU A C 1
ATOM 665 O O . GLU A 1 79 ? -18.230 -2.264 9.964 1.00 86.12 79 GLU A O 1
ATOM 670 N N . LEU A 1 80 ? -17.664 -0.204 10.657 1.00 86.69 80 LEU A N 1
ATOM 671 C CA . LEU A 1 80 ? -16.770 -0.683 11.705 1.00 86.69 80 LEU A CA 1
ATOM 672 C C . LEU A 1 80 ? -17.583 -1.069 12.946 1.00 86.69 80 LEU A C 1
ATOM 674 O O . LEU A 1 80 ? -17.998 -0.210 13.721 1.00 86.69 80 LEU A O 1
ATOM 678 N N . ILE A 1 81 ? -17.750 -2.371 13.167 1.00 89.06 81 ILE A N 1
ATOM 679 C CA . ILE A 1 81 ? -18.450 -2.904 14.340 1.00 89.06 81 ILE A CA 1
ATOM 680 C C . ILE A 1 81 ? -17.476 -3.493 15.373 1.00 89.06 81 ILE A C 1
ATOM 682 O O . ILE A 1 81 ? -16.435 -4.051 15.002 1.00 89.06 81 ILE A O 1
ATOM 686 N N . PRO A 1 82 ? -17.796 -3.427 16.682 1.00 90.06 82 PRO A N 1
ATOM 687 C CA . PRO A 1 82 ? -17.077 -4.185 17.696 1.00 90.06 82 PRO A CA 1
ATOM 688 C C . PRO A 1 82 ? -17.070 -5.674 17.358 1.00 90.06 82 PRO A C 1
ATOM 690 O O . PRO A 1 82 ? -18.030 -6.207 16.798 1.00 90.06 82 PRO A O 1
ATOM 693 N N . ARG A 1 83 ? -15.990 -6.365 17.729 1.00 87.94 83 ARG A N 1
ATOM 694 C CA . ARG A 1 83 ? -15.876 -7.802 17.482 1.00 87.94 83 ARG A CA 1
ATOM 695 C C . ARG A 1 83 ? -17.034 -8.542 18.178 1.00 87.94 83 ARG A C 1
ATOM 697 O O . ARG A 1 83 ? -17.123 -8.453 19.400 1.00 87.94 83 ARG A O 1
ATOM 704 N N . PRO A 1 84 ? -17.864 -9.305 17.445 1.00 88.06 84 PRO A N 1
ATOM 705 C CA . PRO A 1 84 ? -18.943 -10.072 18.050 1.00 88.06 84 PRO A CA 1
ATOM 706 C C . PRO A 1 84 ? -18.398 -11.238 18.883 1.00 88.06 84 PRO A C 1
ATOM 708 O O . PRO A 1 84 ? -17.464 -11.939 18.475 1.00 88.06 84 PRO A O 1
ATOM 711 N N . ASP A 1 85 ? -19.012 -11.461 20.042 1.00 90.44 85 ASP A N 1
ATOM 712 C CA . ASP A 1 85 ? -18.691 -12.583 20.919 1.00 90.44 85 ASP A CA 1
ATOM 713 C C . ASP A 1 85 ? -19.196 -13.903 20.329 1.00 90.44 85 ASP A C 1
ATOM 715 O O . ASP A 1 85 ? -20.257 -13.966 19.715 1.00 90.44 85 ASP A O 1
ATOM 719 N N . GLN A 1 86 ? -18.432 -14.980 20.536 1.00 87.81 86 GLN A N 1
ATOM 720 C CA . GLN A 1 86 ? -18.793 -16.356 20.147 1.00 87.81 86 GLN A CA 1
ATOM 721 C C . GLN A 1 86 ? -19.004 -16.597 18.637 1.00 87.81 86 GLN A C 1
ATOM 723 O O . GLN A 1 86 ? -19.415 -17.687 18.242 1.00 87.81 86 GLN A O 1
ATOM 728 N N . VAL A 1 87 ? -18.654 -15.632 17.782 1.00 89.19 87 VAL A N 1
ATOM 729 C CA . VAL A 1 87 ? -18.698 -15.768 16.321 1.00 89.19 87 VAL A CA 1
ATOM 730 C C . VAL A 1 87 ? -17.289 -15.966 15.759 1.00 89.19 87 VAL A C 1
ATOM 732 O O . VAL A 1 87 ? -16.310 -15.369 16.216 1.00 89.19 87 VAL A O 1
ATOM 735 N N . MET A 1 88 ? -17.178 -16.821 14.741 1.00 87.25 88 MET A N 1
ATOM 736 C CA . MET A 1 88 ? -15.938 -17.006 13.996 1.00 87.25 88 MET A CA 1
ATOM 737 C C . MET A 1 88 ? -15.677 -15.775 13.123 1.00 87.25 88 MET A C 1
ATOM 739 O O . MET A 1 88 ? -16.416 -15.501 12.182 1.00 87.25 88 MET A O 1
ATOM 743 N N . VAL A 1 89 ? -14.617 -15.035 13.436 1.00 84.50 89 VAL A N 1
ATOM 744 C CA . VAL A 1 89 ? -14.193 -13.884 12.634 1.00 84.50 89 VAL A CA 1
ATOM 745 C C . VAL A 1 89 ? -13.491 -14.394 11.380 1.00 84.50 89 VAL A C 1
ATOM 747 O O . VAL A 1 89 ? -12.460 -15.062 11.477 1.00 84.50 89 VAL A O 1
ATOM 750 N N . ILE A 1 90 ? -14.028 -14.062 10.206 1.00 84.81 90 ILE A N 1
ATOM 751 C CA . ILE A 1 90 ? -13.334 -14.289 8.938 1.00 84.81 90 ILE A CA 1
ATOM 752 C C . ILE A 1 90 ? -12.227 -13.242 8.836 1.00 84.81 90 ILE A C 1
ATOM 754 O O . ILE A 1 90 ? -12.488 -12.043 8.771 1.00 84.81 90 ILE A O 1
ATOM 758 N N . THR A 1 91 ? -10.975 -13.687 8.855 1.00 80.69 91 THR A N 1
ATOM 759 C CA . THR A 1 91 ? -9.834 -12.787 8.689 1.00 80.69 91 THR A CA 1
ATOM 760 C C . THR A 1 91 ? -9.679 -12.421 7.220 1.00 80.69 91 THR A C 1
ATOM 762 O O . THR A 1 91 ? -9.533 -13.306 6.377 1.00 80.69 91 THR A O 1
ATOM 765 N N . LEU A 1 92 ? -9.645 -11.126 6.921 1.00 83.31 92 LEU A N 1
ATOM 766 C CA . LEU A 1 92 ? -9.242 -10.618 5.615 1.00 83.31 92 LEU A CA 1
ATOM 767 C C . LEU A 1 92 ? -7.746 -10.311 5.634 1.00 83.31 92 LEU A C 1
ATOM 769 O O . LEU A 1 92 ? -7.200 -9.851 6.640 1.00 83.31 92 LEU A O 1
ATOM 773 N N . LYS A 1 93 ? -7.075 -10.584 4.516 1.00 84.88 93 LYS A N 1
ATOM 774 C CA . LYS A 1 93 ? -5.668 -10.246 4.325 1.00 84.88 93 LYS A CA 1
ATOM 775 C C . LYS A 1 93 ? -5.576 -9.096 3.336 1.00 84.88 93 LYS A C 1
ATOM 777 O O . LYS A 1 93 ? -5.964 -9.245 2.183 1.00 84.88 93 LYS A O 1
ATOM 782 N N . TRP A 1 94 ? -5.019 -7.984 3.794 1.00 85.44 94 TRP A N 1
ATOM 783 C CA . TRP A 1 94 ? -4.678 -6.862 2.933 1.00 85.44 94 TRP A CA 1
ATOM 784 C C . TRP A 1 94 ? -3.483 -7.211 2.049 1.00 85.44 94 TRP A C 1
ATOM 786 O O . TRP A 1 94 ? -2.518 -7.838 2.502 1.00 85.44 94 TRP A O 1
ATOM 796 N N . ILE A 1 95 ? -3.571 -6.810 0.785 1.00 88.31 95 ILE A N 1
ATOM 797 C CA . ILE A 1 95 ? -2.481 -6.875 -0.184 1.00 88.31 95 ILE A CA 1
ATOM 798 C C . ILE A 1 95 ? -2.133 -5.430 -0.522 1.00 88.31 95 ILE A C 1
ATOM 800 O O . ILE A 1 95 ? -3.002 -4.673 -0.942 1.00 88.31 95 ILE A O 1
ATOM 804 N N . TYR A 1 96 ? -0.874 -5.061 -0.321 1.00 90.00 96 TYR A N 1
ATOM 805 C CA . TYR A 1 96 ? -0.37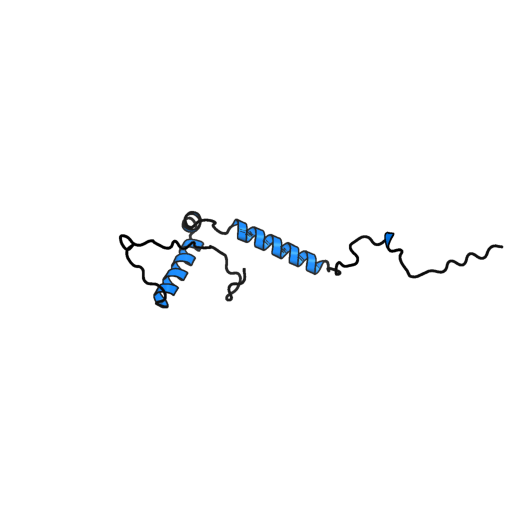1 -3.725 -0.610 1.00 90.00 96 TYR A CA 1
ATOM 806 C C . TYR A 1 96 ? 0.315 -3.762 -1.965 1.00 90.00 96 TYR A C 1
ATOM 808 O O . TYR A 1 96 ? 1.253 -4.535 -2.146 1.00 90.00 96 TYR A O 1
ATOM 816 N N . LYS A 1 97 ? -0.188 -2.969 -2.909 1.00 88.56 97 LYS A N 1
ATOM 817 C CA . LYS A 1 97 ? 0.399 -2.821 -4.237 1.00 88.56 97 LYS A CA 1
ATOM 818 C C . LYS A 1 97 ? 0.389 -1.376 -4.677 1.00 88.56 97 LYS A C 1
ATOM 820 O O . LYS A 1 97 ? -0.552 -0.644 -4.364 1.00 88.56 97 LYS A O 1
ATOM 825 N N . VAL A 1 98 ? 1.419 -0.987 -5.413 1.00 87.25 98 VAL A N 1
ATOM 826 C CA . VAL A 1 98 ? 1.443 0.300 -6.105 1.00 87.25 98 VAL A CA 1
ATOM 827 C C . VAL A 1 98 ? 0.535 0.191 -7.332 1.00 87.25 98 VAL A C 1
ATOM 829 O O . VAL A 1 98 ? 0.702 -0.707 -8.150 1.00 87.25 98 VAL A O 1
ATOM 832 N N . LYS A 1 99 ? -0.451 1.086 -7.452 1.00 79.44 99 LYS A N 1
ATOM 833 C CA . LYS A 1 99 ? -1.293 1.194 -8.653 1.00 79.44 99 LYS A CA 1
ATOM 834 C C . LYS A 1 99 ? -0.536 2.026 -9.693 1.00 79.44 99 LYS A C 1
ATOM 836 O O . LYS A 1 99 ? -0.150 3.155 -9.388 1.00 79.44 99 LYS A O 1
ATOM 841 N N . LEU A 1 100 ? -0.302 1.476 -10.885 1.00 76.62 100 LEU A N 1
ATOM 842 C CA . LEU A 1 100 ? 0.411 2.178 -11.964 1.00 76.62 100 LEU A CA 1
ATOM 843 C C . LEU A 1 100 ? -0.514 2.952 -12.902 1.00 76.62 100 LEU A C 1
ATOM 845 O O . LEU A 1 100 ? -0.071 3.887 -13.567 1.00 76.62 100 LEU A O 1
ATOM 849 N N . ASP A 1 101 ? -1.797 2.602 -12.921 1.00 71.88 101 ASP A N 1
ATOM 850 C CA . ASP A 1 101 ? -2.836 3.333 -13.632 1.00 71.88 101 ASP A CA 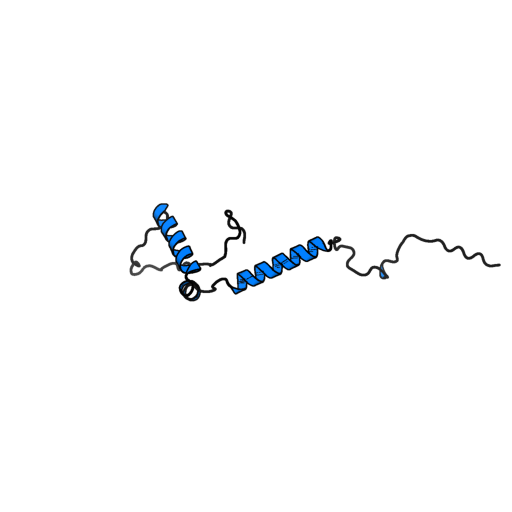1
ATOM 851 C C . ASP A 1 101 ? -4.132 3.424 -12.800 1.00 71.88 101 ASP A C 1
ATOM 853 O O . ASP A 1 101 ? -4.305 2.754 -11.777 1.00 71.88 101 ASP A O 1
ATOM 857 N N . GLU A 1 102 ? -5.059 4.278 -13.243 1.00 60.66 102 GLU A N 1
ATOM 858 C CA . GLU A 1 102 ? -6.371 4.475 -12.604 1.00 60.66 102 GLU A CA 1
ATOM 859 C C . GLU A 1 102 ? -7.280 3.232 -12.694 1.00 60.66 102 GLU A C 1
ATOM 861 O O . GLU A 1 102 ? -8.289 3.148 -11.994 1.00 60.66 102 GLU A O 1
ATOM 866 N N . LEU A 1 103 ? -6.928 2.255 -13.537 1.00 63.34 103 LEU A N 1
ATOM 867 C CA . LEU A 1 103 ? -7.696 1.033 -13.783 1.00 63.34 103 LEU A CA 1
ATOM 868 C C . LEU A 1 103 ? -7.193 -0.164 -12.960 1.00 63.34 103 LEU A C 1
ATOM 870 O O . LEU A 1 103 ? -7.769 -1.250 -13.052 1.00 63.34 103 LEU A O 1
ATOM 874 N N . GLY A 1 104 ? -6.163 0.020 -12.127 1.00 56.19 104 GLY A N 1
ATOM 875 C CA . GLY A 1 104 ? -5.613 -1.033 -11.274 1.00 56.19 104 GLY A CA 1
ATOM 876 C C . GLY A 1 104 ? -4.673 -1.999 -11.998 1.00 56.19 104 GLY A C 1
ATOM 877 O O . GLY A 1 104 ? -4.491 -3.127 -11.534 1.00 56.19 104 GLY A O 1
ATOM 878 N N . GLY A 1 105 ? -4.081 -1.571 -13.112 1.00 54.81 105 GLY A N 1
ATOM 879 C CA . GLY A 1 105 ? -2.919 -2.206 -13.712 1.00 54.81 105 GLY A CA 1
ATOM 880 C C . GLY A 1 105 ? -1.777 -2.281 -12.699 1.00 54.81 105 GLY A C 1
ATOM 881 O O . GLY A 1 105 ? -1.389 -1.275 -12.093 1.00 54.81 105 GLY A O 1
ATOM 882 N N . ILE A 1 106 ? -1.298 -3.509 -12.495 1.00 56.16 106 ILE A N 1
ATOM 883 C CA . ILE A 1 106 ? -0.059 -3.834 -11.781 1.00 56.16 106 ILE A CA 1
ATOM 884 C C . ILE A 1 106 ? 1.051 -3.900 -12.823 1.00 56.16 106 ILE A C 1
ATOM 886 O O . ILE A 1 106 ? 0.796 -4.523 -13.883 1.00 56.16 106 ILE A O 1
#